Protein AF-A0A3M2VWD1-F1 (afdb_monomer_lite)

Secondary structure (DSSP, 8-state):
-HHHHTT------SS---SSSPPPSS---EEEEEE-SSS-EEEEE-SSEEEEEETTS-S-EEEETT-SSTTS---

Foldseek 3Di:
DVCVVVVHDDDDPDLDDDPPDDDDDDWDWRKDFPADDPWTWIWIDTPFWIWIDIPVRPDIFIAGPPDPCRVDGPD

pLDDT: mean 90.36, std 6.37, range [68.31, 97.5]

Organism: Pseudomonas syringae pv. maculicola (NCBI:txid59511)

Radius of gyration: 15.73 Å; chains: 1; bounding box: 33×27×43 Å

Structure (mmCIF, N/CA/C/O backbone):
data_AF-A0A3M2VWD1-F1
#
_entry.id   AF-A0A3M2VWD1-F1
#
loop_
_atom_site.group_PDB
_atom_site.id
_atom_site.type_symbol
_atom_site.label_atom_id
_atom_site.label_alt_id
_atom_site.label_comp_id
_atom_site.label_asym_id
_atom_site.label_entity_id
_atom_site.label_seq_id
_atom_site.pdbx_PDB_ins_code
_atom_site.Cartn_x
_atom_site.Cartn_y
_atom_site.Cartn_z
_atom_site.occupancy
_atom_site.B_iso_or_equiv
_atom_site.auth_seq_id
_atom_site.auth_comp_id
_atom_site.auth_asym_id
_atom_site.auth_atom_id
_atom_site.pdbx_PDB_model_num
ATOM 1 N N . THR A 1 1 ? 4.824 4.750 -17.971 1.00 90.50 1 THR A N 1
ATOM 2 C CA . THR A 1 1 ? 3.655 5.318 -18.663 1.00 90.50 1 THR A CA 1
ATOM 3 C C . THR A 1 1 ? 4.063 6.320 -19.706 1.00 90.50 1 THR A C 1
ATOM 5 O O . THR A 1 1 ? 3.999 5.977 -20.867 1.00 90.50 1 THR A O 1
ATOM 8 N N . LEU A 1 2 ? 4.526 7.527 -19.354 1.00 93.56 2 LEU A N 1
ATOM 9 C CA . LEU A 1 2 ? 4.818 8.540 -20.383 1.00 93.56 2 LEU A CA 1
ATOM 10 C C . LEU A 1 2 ? 5.897 8.091 -21.384 1.00 93.56 2 LEU A C 1
ATOM 12 O O . LEU A 1 2 ? 5.706 8.251 -22.583 1.00 93.56 2 LEU A O 1
ATOM 16 N N . ALA A 1 3 ? 6.976 7.455 -20.913 1.00 91.81 3 ALA A N 1
ATOM 17 C CA . ALA A 1 3 ? 7.990 6.865 -21.793 1.00 91.81 3 ALA A CA 1
ATOM 18 C C . ALA A 1 3 ? 7.408 5.775 -22.721 1.00 91.81 3 ALA A C 1
ATOM 20 O O . ALA A 1 3 ? 7.676 5.792 -23.918 1.00 91.81 3 ALA A O 1
ATOM 21 N N . GLY A 1 4 ? 6.548 4.891 -22.196 1.00 90.81 4 GLY A N 1
ATOM 22 C CA . GLY A 1 4 ? 5.851 3.869 -22.987 1.00 90.81 4 GLY A CA 1
ATOM 23 C C . GLY A 1 4 ? 4.877 4.457 -24.012 1.00 90.81 4 GLY A C 1
ATOM 24 O O . GLY A 1 4 ? 4.883 4.041 -25.166 1.00 90.81 4 GLY A O 1
ATOM 25 N N . MET A 1 5 ? 4.119 5.493 -23.637 1.00 94.06 5 MET A N 1
ATOM 26 C CA . MET A 1 5 ? 3.231 6.233 -24.544 1.00 94.06 5 MET A CA 1
ATOM 27 C C . MET A 1 5 ? 3.995 6.910 -25.683 1.00 94.06 5 MET A C 1
ATOM 29 O O . MET A 1 5 ? 3.483 7.003 -26.794 1.00 94.06 5 MET A O 1
ATOM 33 N N . ALA A 1 6 ? 5.212 7.379 -25.408 1.00 94.88 6 ALA A N 1
ATOM 34 C CA . ALA A 1 6 ? 6.098 7.971 -26.403 1.00 94.88 6 ALA A CA 1
ATOM 35 C C . ALA A 1 6 ? 6.815 6.923 -27.281 1.00 94.88 6 ALA A C 1
ATOM 37 O O . ALA A 1 6 ? 7.592 7.304 -28.153 1.00 94.88 6 ALA A O 1
ATOM 38 N N . GLY A 1 7 ? 6.588 5.621 -27.058 1.00 92.56 7 GLY A N 1
ATOM 39 C CA . GLY A 1 7 ? 7.248 4.538 -27.792 1.00 92.56 7 GLY A CA 1
ATOM 40 C C . GLY A 1 7 ? 8.739 4.397 -27.481 1.00 92.56 7 GLY A C 1
ATOM 41 O O . GLY A 1 7 ? 9.473 3.790 -28.257 1.00 92.56 7 GLY A O 1
ATOM 42 N N . MET A 1 8 ? 9.205 4.977 -26.373 1.00 93.69 8 MET A N 1
ATOM 43 C CA . MET A 1 8 ? 10.600 4.889 -25.957 1.00 93.69 8 MET A CA 1
ATOM 44 C C . MET A 1 8 ? 10.828 3.577 -25.215 1.00 93.69 8 MET A C 1
ATOM 46 O O . MET A 1 8 ? 10.072 3.241 -24.304 1.00 93.69 8 MET A O 1
ATOM 50 N N . GLU A 1 9 ? 11.897 2.861 -25.550 1.00 90.19 9 GLU A N 1
ATOM 51 C CA . GLU A 1 9 ? 12.361 1.764 -24.704 1.00 90.19 9 GLU A CA 1
ATOM 52 C C . GLU A 1 9 ? 12.909 2.322 -23.388 1.00 90.19 9 GLU A C 1
ATOM 54 O O . GLU A 1 9 ? 13.643 3.314 -23.364 1.00 90.19 9 GLU A O 1
ATOM 59 N N . PHE A 1 10 ? 12.534 1.698 -22.272 1.00 88.88 10 PHE A N 1
ATOM 60 C CA . PHE A 1 10 ? 12.996 2.099 -20.950 1.00 88.88 10 PHE A CA 1
ATOM 61 C C . PHE A 1 10 ? 13.091 0.898 -20.012 1.00 88.88 10 PHE A C 1
ATOM 63 O O . PHE A 1 10 ? 12.303 -0.043 -20.088 1.00 88.88 10 PHE A O 1
ATOM 70 N N . THR A 1 11 ? 14.003 1.002 -19.049 1.00 88.25 11 THR A N 1
ATOM 71 C CA . THR A 1 11 ? 14.036 0.151 -17.859 1.00 88.25 11 THR A CA 1
ATOM 72 C C . THR A 1 11 ? 13.684 1.026 -16.662 1.00 88.25 11 THR A C 1
ATOM 74 O O . THR A 1 11 ? 14.309 2.063 -16.444 1.00 88.25 11 THR A O 1
ATOM 77 N N . SER A 1 12 ? 12.658 0.651 -15.897 1.00 82.25 12 SER A N 1
ATOM 78 C CA . SER A 1 12 ? 12.219 1.425 -14.729 1.00 82.25 12 SER A CA 1
ATOM 79 C C . SER A 1 12 ? 12.858 0.882 -13.455 1.00 82.25 12 SER A C 1
ATOM 81 O O . SER A 1 12 ? 12.620 -0.265 -13.091 1.00 82.25 12 SER A O 1
ATOM 83 N N . GLY A 1 13 ? 13.612 1.730 -12.752 1.00 84.75 13 GLY A N 1
ATOM 84 C CA . GLY A 1 13 ? 13.991 1.524 -11.347 1.00 84.75 13 GLY A CA 1
ATOM 85 C C . GLY A 1 13 ? 13.027 2.192 -10.360 1.00 84.75 13 GLY A C 1
ATOM 86 O O . GLY A 1 13 ? 13.320 2.276 -9.172 1.00 84.75 13 GLY A O 1
ATOM 87 N N . THR A 1 14 ? 11.910 2.740 -10.848 1.00 86.56 14 THR A N 1
ATOM 88 C CA . THR A 1 14 ? 10.925 3.418 -9.996 1.00 86.56 14 THR A CA 1
ATOM 89 C C . THR A 1 14 ? 9.990 2.409 -9.333 1.00 86.56 14 THR A C 1
ATOM 91 O O . THR A 1 14 ? 9.796 1.306 -9.838 1.00 86.56 14 THR A O 1
ATOM 94 N N . MET A 1 15 ? 9.344 2.814 -8.236 1.00 85.88 15 MET A N 1
ATOM 95 C CA . MET A 1 15 ? 8.274 2.022 -7.607 1.00 85.88 15 MET A CA 1
ATOM 96 C C . MET A 1 15 ? 6.954 2.050 -8.403 1.00 85.88 15 MET A C 1
ATOM 98 O O . MET A 1 15 ? 6.009 1.337 -8.071 1.00 85.88 15 MET A O 1
ATOM 102 N N . GLY A 1 16 ? 6.865 2.887 -9.442 1.00 84.62 16 GLY A N 1
ATOM 103 C CA . GLY A 1 16 ? 5.718 2.965 -10.340 1.00 84.62 16 GLY A CA 1
ATOM 104 C C . GLY A 1 16 ? 5.840 2.004 -11.523 1.00 84.62 16 GLY A C 1
ATOM 105 O O . GLY A 1 16 ? 6.921 1.525 -11.861 1.00 84.62 16 GLY A O 1
ATOM 106 N N . ARG A 1 17 ? 4.716 1.756 -12.201 1.00 86.62 17 ARG A N 1
ATOM 107 C CA . ARG A 1 17 ? 4.685 0.959 -13.435 1.00 86.62 17 ARG A CA 1
ATOM 108 C C . ARG A 1 17 ? 4.117 1.742 -14.600 1.00 86.62 17 ARG A C 1
ATOM 110 O O . ARG A 1 17 ? 3.395 2.724 -14.424 1.00 86.62 17 ARG A O 1
ATOM 117 N N . ASP A 1 18 ? 4.367 1.231 -15.795 1.00 90.12 18 ASP A N 1
ATOM 118 C CA . ASP A 1 18 ? 3.534 1.580 -1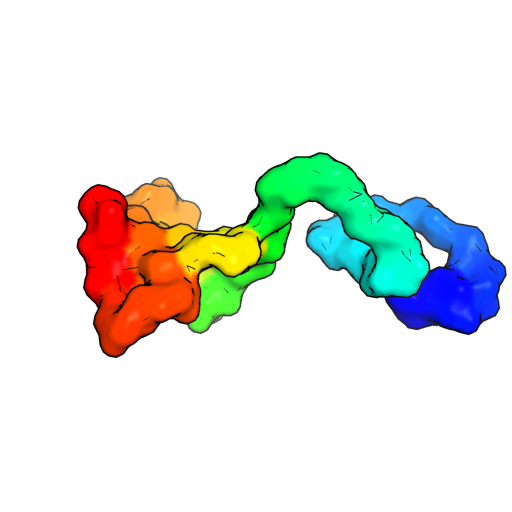6.929 1.00 90.12 18 ASP A CA 1
ATOM 119 C C . ASP A 1 18 ? 2.129 0.998 -16.767 1.00 90.12 18 ASP A C 1
ATOM 121 O O . ASP A 1 18 ? 1.963 -0.210 -16.582 1.00 90.12 18 ASP A O 1
ATOM 125 N N . ILE A 1 19 ? 1.113 1.858 -16.816 1.00 88.44 19 ILE A N 1
ATOM 126 C 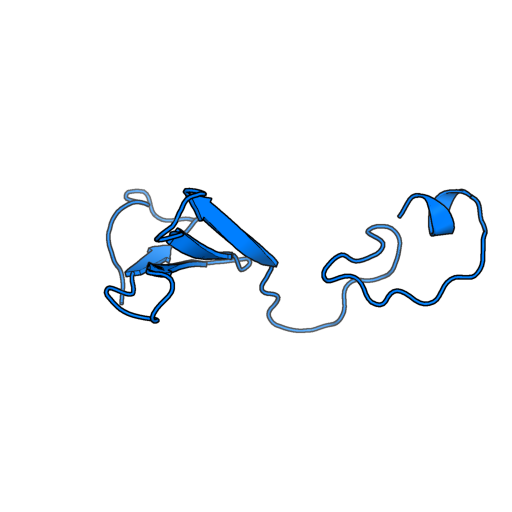CA . ILE A 1 19 ? -0.282 1.421 -16.719 1.00 88.44 19 ILE A CA 1
ATOM 127 C C . ILE A 1 19 ? -0.772 0.749 -18.004 1.00 88.44 19 ILE A C 1
ATOM 129 O O . ILE A 1 19 ? -1.730 -0.016 -17.940 1.00 88.44 19 ILE A O 1
ATOM 133 N N . GLN A 1 20 ? -0.110 1.011 -19.135 1.00 89.38 20 GLN A N 1
ATOM 134 C CA . GLN A 1 20 ? -0.456 0.447 -20.440 1.00 89.38 20 GLN A CA 1
ATOM 135 C C . GLN A 1 20 ? 0.042 -0.989 -20.611 1.00 89.38 20 GLN A C 1
ATOM 137 O O . GLN A 1 20 ? -0.454 -1.712 -21.471 1.00 89.38 20 GLN A O 1
ATOM 142 N N . GLN A 1 21 ? 1.016 -1.411 -19.801 1.00 85.19 21 GLN A N 1
ATOM 143 C CA . GLN A 1 21 ? 1.470 -2.794 -19.797 1.00 85.19 21 GLN A CA 1
ATOM 144 C C . GLN A 1 21 ? 0.532 -3.678 -18.964 1.00 85.19 21 GLN A C 1
ATOM 146 O O . GLN A 1 21 ? -0.059 -3.191 -17.986 1.00 85.19 21 GLN A O 1
ATOM 151 N N . PRO A 1 22 ? 0.398 -4.971 -19.325 1.00 82.88 22 PRO A N 1
ATOM 152 C CA . PRO A 1 22 ? -0.359 -5.933 -18.538 1.00 82.88 22 PRO A CA 1
ATOM 153 C C . PRO A 1 22 ? 0.052 -5.877 -17.068 1.00 82.88 22 PRO A C 1
ATOM 155 O O . PRO A 1 22 ? 1.235 -5.774 -16.735 1.00 82.88 22 PRO A O 1
ATOM 158 N N . ALA A 1 23 ? -0.934 -5.916 -16.175 1.00 78.62 23 ALA A N 1
ATOM 159 C CA . ALA A 1 23 ? -0.633 -6.042 -14.761 1.00 78.62 23 ALA A CA 1
ATOM 160 C C . ALA A 1 23 ? -0.035 -7.439 -14.507 1.00 78.62 23 ALA A C 1
ATOM 162 O O . ALA A 1 23 ? -0.579 -8.415 -15.023 1.00 78.62 23 ALA A O 1
ATOM 163 N N . PRO A 1 24 ? 1.041 -7.554 -13.712 1.00 75.06 24 PRO A N 1
ATOM 164 C CA . PRO A 1 24 ? 1.504 -8.851 -13.228 1.00 75.06 24 PRO A CA 1
ATOM 165 C C . PRO A 1 24 ? 0.377 -9.575 -12.474 1.00 75.06 24 PRO A C 1
ATOM 167 O O . PRO A 1 24 ? -0.403 -8.918 -11.776 1.00 75.06 24 PRO A O 1
ATOM 170 N N . GLU A 1 25 ? 0.292 -10.901 -12.603 1.00 72.94 25 GLU A N 1
ATOM 171 C CA . GLU A 1 25 ? -0.678 -11.709 -11.854 1.00 72.94 25 GLU A CA 1
ATOM 172 C C . GLU A 1 25 ? -0.344 -11.735 -10.352 1.00 72.94 25 GLU A C 1
ATOM 174 O O . GLU A 1 25 ? 0.825 -11.769 -9.969 1.00 72.94 25 GLU A O 1
ATOM 179 N N . GLY A 1 26 ? -1.377 -11.728 -9.499 1.00 76.12 26 GLY A N 1
ATOM 180 C CA . GLY A 1 26 ? -1.246 -11.828 -8.041 1.00 76.12 26 GLY A CA 1
ATOM 181 C C . GLY A 1 26 ? -1.740 -10.608 -7.258 1.00 76.12 26 GLY A C 1
ATOM 182 O O . GLY A 1 26 ? -2.310 -9.658 -7.803 1.00 76.12 26 GLY A O 1
ATOM 183 N N . GLU A 1 27 ? -1.552 -10.663 -5.939 1.00 68.31 27 GLU A N 1
ATOM 184 C CA . GLU A 1 27 ? -1.935 -9.589 -5.025 1.00 68.31 27 GLU A CA 1
ATOM 185 C C . GLU A 1 27 ? -0.947 -8.420 -5.142 1.00 68.31 27 GLU A C 1
ATOM 187 O O . GLU A 1 27 ? 0.269 -8.593 -5.073 1.00 68.31 27 GLU A O 1
ATOM 192 N N . ARG A 1 28 ? -1.471 -7.214 -5.386 1.00 81.19 28 ARG A N 1
ATOM 193 C CA . ARG A 1 28 ? -0.666 -6.011 -5.632 1.00 81.19 28 ARG A CA 1
ATOM 194 C C . ARG A 1 28 ? -0.781 -5.071 -4.447 1.00 81.19 28 ARG A C 1
ATOM 196 O O . ARG A 1 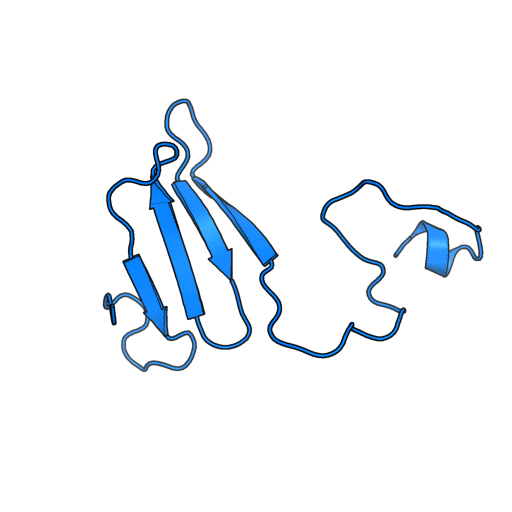28 ? -1.892 -4.804 -4.002 1.00 81.19 28 ARG A O 1
ATOM 203 N N . VAL A 1 29 ? 0.352 -4.523 -4.0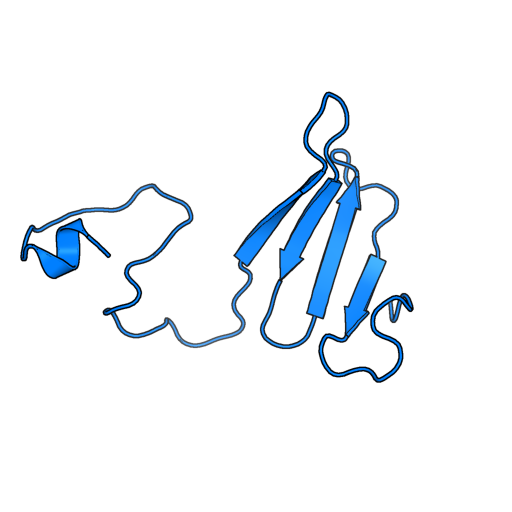23 1.00 88.69 29 VAL A N 1
ATOM 204 C CA . VAL A 1 29 ? 0.437 -3.443 -3.037 1.00 88.69 29 VAL A CA 1
ATOM 205 C C . VAL A 1 29 ? 0.996 -2.207 -3.737 1.00 88.69 29 VAL A C 1
ATOM 207 O O . VAL A 1 29 ? 1.991 -2.296 -4.457 1.00 88.69 29 VAL A O 1
ATOM 210 N N . VAL A 1 30 ? 0.363 -1.055 -3.538 1.00 91.56 30 VAL A N 1
ATOM 211 C CA . VAL A 1 30 ? 0.926 0.253 -3.892 1.00 91.56 30 VAL A CA 1
ATOM 212 C C . VAL A 1 30 ? 1.398 0.920 -2.600 1.00 91.56 30 VAL A C 1
ATOM 214 O O . VAL A 1 30 ? 0.566 1.128 -1.716 1.00 91.56 30 VAL A O 1
ATOM 217 N N . PRO A 1 31 ? 2.698 1.234 -2.455 1.00 91.25 31 PRO A N 1
ATOM 218 C CA . PRO A 1 31 ? 3.204 1.910 -1.267 1.00 91.25 31 PRO A CA 1
ATOM 219 C C . PRO A 1 31 ? 2.724 3.365 -1.229 1.00 91.25 31 PRO A C 1
ATOM 221 O O . PRO A 1 31 ? 2.663 4.035 -2.262 1.00 91.25 31 PRO A O 1
ATOM 224 N N . LEU A 1 32 ? 2.404 3.850 -0.033 1.00 91.75 32 LEU A N 1
ATOM 225 C CA . LEU A 1 32 ? 1.886 5.189 0.227 1.00 91.75 32 LEU A CA 1
ATOM 226 C C . LEU A 1 32 ? 2.684 5.865 1.346 1.00 91.75 32 LEU A C 1
ATOM 228 O O . LEU A 1 32 ? 3.102 5.217 2.306 1.00 91.75 32 LEU A O 1
ATOM 232 N N . VAL A 1 33 ? 2.812 7.187 1.250 1.00 91.12 33 VAL A N 1
ATOM 233 C CA . VAL A 1 33 ? 3.134 8.066 2.380 1.00 91.12 33 VAL A CA 1
ATOM 234 C C . VAL A 1 33 ? 1.883 8.896 2.638 1.00 91.12 33 VAL A C 1
ATOM 236 O O . VAL A 1 33 ? 1.481 9.693 1.796 1.00 91.12 33 VAL A O 1
ATOM 239 N N . LEU A 1 34 ? 1.217 8.640 3.760 1.00 86.56 34 LEU A N 1
ATOM 240 C CA . LEU A 1 34 ? -0.086 9.218 4.102 1.00 86.56 34 LEU A CA 1
ATOM 241 C C . LEU A 1 34 ? 0.053 10.538 4.866 1.00 86.56 34 LEU A C 1
ATOM 243 O O . LEU A 1 34 ? -0.804 11.414 4.772 1.00 86.56 34 LEU A O 1
ATOM 247 N N . ARG A 1 35 ? 1.147 10.684 5.617 1.00 89.12 35 ARG A N 1
ATOM 248 C CA . ARG A 1 35 ? 1.522 11.913 6.317 1.00 89.12 35 ARG A CA 1
ATOM 249 C C . ARG A 1 35 ? 3.018 12.123 6.160 1.00 89.12 35 ARG A C 1
ATOM 251 O O . ARG A 1 35 ? 3.794 11.270 6.578 1.00 89.12 35 ARG A O 1
ATOM 258 N N . GLU A 1 36 ? 3.407 13.250 5.581 1.00 79.00 36 GLU A N 1
ATOM 259 C CA . GLU A 1 36 ? 4.807 13.664 5.468 1.00 79.00 36 GLU A CA 1
ATOM 260 C C . GLU A 1 36 ? 5.287 14.346 6.764 1.00 79.00 36 GLU A C 1
ATOM 262 O O . GLU A 1 36 ? 4.490 14.908 7.517 1.00 79.00 36 GLU A O 1
ATOM 267 N N . GLY A 1 37 ? 6.593 14.295 7.043 1.00 79.19 37 GLY A N 1
ATOM 268 C CA . GLY A 1 37 ? 7.212 14.900 8.229 1.00 79.19 37 GLY A CA 1
ATOM 269 C C . GLY A 1 37 ? 8.336 14.039 8.807 1.00 79.19 37 GLY A C 1
ATOM 270 O O . GLY A 1 37 ? 8.696 13.017 8.231 1.00 79.19 37 GLY A O 1
ATOM 271 N N . THR A 1 38 ? 8.881 14.439 9.961 1.00 83.06 38 THR A N 1
ATOM 272 C CA . THR A 1 38 ? 9.941 13.685 10.666 1.00 83.06 38 THR A CA 1
ATOM 273 C C . THR A 1 38 ? 9.501 12.267 11.040 1.00 83.06 38 THR A C 1
ATOM 275 O O . THR A 1 38 ? 10.322 11.358 11.061 1.00 83.06 38 THR A O 1
ATOM 278 N N . PHE A 1 39 ? 8.200 12.088 11.294 1.00 85.00 39 PHE A N 1
ATOM 279 C CA . PHE A 1 39 ? 7.572 10.822 11.667 1.00 85.00 39 PHE A CA 1
ATOM 280 C C . PHE A 1 39 ? 6.454 10.498 10.664 1.00 85.00 39 PHE A C 1
ATOM 282 O O . PHE A 1 39 ? 5.281 10.819 10.912 1.00 85.00 39 PHE A O 1
ATOM 289 N N . PRO A 1 40 ? 6.809 9.981 9.472 1.00 88.50 40 PRO A N 1
ATOM 290 C CA . PRO A 1 40 ? 5.826 9.766 8.430 1.00 88.50 40 PRO A CA 1
ATOM 291 C C . PRO A 1 40 ? 4.896 8.602 8.770 1.00 88.50 40 PRO A C 1
ATOM 293 O O . PRO A 1 40 ? 5.320 7.589 9.321 1.00 88.50 40 PRO A O 1
ATOM 296 N N . LEU A 1 41 ? 3.629 8.740 8.382 1.00 92.06 41 LEU A N 1
ATOM 297 C CA . LEU A 1 41 ? 2.701 7.614 8.358 1.00 92.06 41 LEU A CA 1
ATOM 298 C C . LEU A 1 41 ? 2.847 6.939 6.995 1.00 92.06 41 LEU A C 1
ATOM 300 O O . LEU A 1 41 ? 2.583 7.565 5.963 1.00 92.06 41 LEU A O 1
ATOM 304 N N . ILE A 1 42 ? 3.291 5.689 6.990 1.00 94.62 42 ILE A N 1
ATOM 305 C CA . ILE A 1 42 ? 3.503 4.903 5.774 1.00 94.62 42 ILE A CA 1
ATOM 306 C C . ILE A 1 42 ? 2.398 3.867 5.626 1.00 94.62 42 ILE A C 1
ATOM 308 O O . ILE A 1 42 ? 1.780 3.447 6.603 1.00 94.62 42 ILE A O 1
ATOM 312 N N . GLY A 1 43 ? 2.143 3.437 4.397 1.00 95.12 43 GLY A N 1
ATOM 313 C CA . GLY A 1 43 ? 1.125 2.434 4.148 1.00 95.12 43 GLY A CA 1
ATOM 314 C C . GLY A 1 43 ? 1.297 1.685 2.843 1.00 95.12 43 GLY A C 1
ATOM 315 O O . GLY A 1 43 ? 2.185 1.962 2.037 1.00 95.12 43 GLY A O 1
ATOM 316 N N . GLY A 1 44 ? 0.410 0.723 2.645 1.00 95.00 44 GLY A N 1
ATOM 317 C CA . GLY A 1 44 ? 0.285 -0.057 1.429 1.00 95.00 44 GLY A CA 1
ATOM 318 C C . GLY A 1 44 ? -1.185 -0.299 1.133 1.00 95.00 44 GLY A C 1
ATOM 319 O O . GLY A 1 44 ? -1.918 -0.770 2.000 1.00 95.00 44 GLY A O 1
ATOM 320 N N . VAL A 1 45 ? -1.616 0.016 -0.085 1.00 94.62 45 VAL A N 1
ATOM 321 C CA . VAL A 1 45 ? -2.988 -0.249 -0.531 1.00 94.62 45 VAL A CA 1
ATOM 322 C C . VAL A 1 45 ? -3.010 -1.417 -1.507 1.00 94.62 45 VAL A C 1
ATOM 324 O O . VAL A 1 45 ? -2.250 -1.445 -2.479 1.00 94.62 45 VAL A O 1
ATOM 327 N N . THR A 1 46 ? -3.872 -2.392 -1.239 1.00 92.94 46 THR A N 1
ATOM 328 C CA . THR A 1 46 ? -4.177 -3.496 -2.148 1.00 92.94 46 THR A CA 1
ATOM 329 C C . THR A 1 46 ? -5.514 -3.273 -2.835 1.00 92.94 46 THR A C 1
ATOM 331 O O . THR A 1 46 ? -6.120 -2.208 -2.754 1.00 92.94 46 THR A O 1
ATOM 334 N N . ARG A 1 47 ? -6.004 -4.295 -3.537 1.00 91.38 47 ARG A N 1
ATOM 335 C CA . ARG A 1 47 ? -7.371 -4.288 -4.063 1.00 91.38 47 ARG A CA 1
ATOM 336 C C . ARG A 1 47 ? -8.451 -4.392 -2.972 1.00 91.38 47 ARG A C 1
ATOM 338 O O . ARG A 1 47 ? -9.614 -4.170 -3.290 1.00 91.38 47 ARG A O 1
ATOM 345 N N . HIS A 1 48 ? -8.088 -4.795 -1.752 1.00 94.69 48 HIS A N 1
ATOM 346 C CA . HIS A 1 48 ? -9.027 -5.095 -0.665 1.00 94.69 48 HIS A CA 1
ATOM 347 C C . HIS A 1 48 ? -8.745 -4.302 0.605 1.00 94.69 48 HIS A C 1
ATOM 349 O O . HIS A 1 48 ? -9.685 -3.933 1.296 1.00 94.69 48 HIS A O 1
ATOM 355 N N . TYR A 1 49 ? -7.478 -4.014 0.898 1.00 96.25 49 TYR A N 1
ATOM 356 C CA . TYR A 1 49 ? -7.090 -3.458 2.186 1.00 96.25 49 TYR A CA 1
ATOM 357 C C . TYR A 1 49 ? -6.183 -2.243 2.051 1.00 96.25 49 TYR A C 1
ATOM 359 O O . TYR A 1 49 ? -5.374 -2.148 1.126 1.00 96.25 49 TYR A O 1
ATOM 367 N N . LEU A 1 50 ? -6.279 -1.349 3.029 1.00 96.81 50 LEU A N 1
ATOM 368 C CA . LEU A 1 50 ? -5.252 -0.373 3.358 1.00 96.81 50 LEU A CA 1
ATOM 369 C C . LEU A 1 50 ? -4.548 -0.822 4.640 1.00 96.81 50 LEU A C 1
ATOM 371 O O . LEU A 1 50 ? -5.167 -0.902 5.696 1.00 96.81 50 LEU A O 1
ATOM 375 N N . LEU A 1 51 ? -3.247 -1.074 4.545 1.00 96.38 51 LEU A N 1
ATOM 376 C CA . LEU A 1 51 ? -2.356 -1.173 5.694 1.00 96.38 51 LEU A CA 1
ATOM 377 C C . LEU A 1 51 ? -1.714 0.193 5.927 1.00 96.38 51 LEU A C 1
ATOM 379 O O . LEU A 1 51 ? -1.211 0.796 4.979 1.00 96.38 51 LEU A O 1
ATOM 383 N N . GLN A 1 52 ? -1.664 0.650 7.173 1.00 96.06 52 GLN A N 1
ATOM 384 C CA . GLN A 1 52 ? -0.885 1.828 7.555 1.00 96.06 52 GLN A CA 1
ATOM 385 C C . GLN A 1 52 ? -0.208 1.635 8.913 1.00 96.06 52 GLN A C 1
ATOM 387 O O . GLN A 1 52 ? -0.725 0.914 9.766 1.00 96.06 52 GLN A O 1
ATOM 392 N N . MET A 1 53 ? 0.938 2.282 9.104 1.00 96.31 53 MET A N 1
ATOM 393 C CA . MET A 1 53 ? 1.740 2.233 10.327 1.00 96.31 53 MET A CA 1
ATOM 394 C C . MET A 1 53 ? 2.660 3.452 10.421 1.00 96.31 53 MET A C 1
ATOM 396 O O . MET A 1 53 ? 2.925 4.126 9.419 1.00 96.31 53 MET A O 1
ATOM 400 N N . GLU A 1 54 ? 3.161 3.728 11.620 1.00 95.06 54 GLU A N 1
ATOM 401 C CA . GLU A 1 54 ? 4.216 4.723 11.806 1.00 95.06 54 GLU A CA 1
ATOM 402 C C . GLU A 1 54 ? 5.518 4.260 11.125 1.00 95.06 54 GLU A C 1
ATOM 404 O O . GLU A 1 54 ? 5.717 3.077 10.838 1.00 95.06 54 GLU A O 1
ATOM 409 N N . HIS A 1 55 ? 6.421 5.196 10.835 1.00 91.81 55 HIS A N 1
ATOM 410 C CA . HIS A 1 55 ? 7.646 4.930 10.066 1.00 91.81 55 HIS A CA 1
ATOM 411 C C . HIS A 1 55 ? 8.602 3.894 10.686 1.00 91.81 55 HIS A C 1
ATOM 413 O O . HIS A 1 55 ? 9.489 3.392 9.996 1.00 91.81 55 HIS A O 1
ATOM 419 N N . ASP A 1 56 ? 8.475 3.627 11.986 1.00 92.94 56 ASP A N 1
ATOM 420 C CA . ASP A 1 56 ? 9.240 2.624 12.732 1.00 92.94 56 ASP A CA 1
ATOM 421 C C . ASP A 1 56 ? 8.555 1.245 12.745 1.00 92.94 56 ASP A C 1
ATOM 423 O O . ASP A 1 56 ? 9.061 0.299 13.349 1.00 92.94 56 ASP A O 1
ATOM 427 N N . GLY A 1 57 ? 7.415 1.123 12.060 1.00 91.75 57 GLY A N 1
ATOM 428 C CA . GLY A 1 57 ? 6.594 -0.079 11.996 1.00 91.75 57 GLY A CA 1
ATOM 429 C C . GLY A 1 57 ? 5.608 -0.228 13.155 1.00 91.75 57 GLY A C 1
ATOM 430 O O . GLY A 1 57 ? 4.896 -1.231 13.218 1.00 91.75 57 GLY A O 1
ATOM 431 N N . SER A 1 58 ? 5.547 0.733 14.080 1.00 94.62 58 SER A N 1
ATOM 432 C CA . SER A 1 58 ? 4.622 0.686 15.209 1.00 94.62 58 SER A CA 1
ATOM 433 C C . SER A 1 58 ? 3.191 1.076 14.819 1.00 94.62 58 SER A C 1
ATOM 435 O O . SER A 1 58 ? 2.931 1.695 13.784 1.00 94.62 58 SER A O 1
ATOM 437 N N . SER A 1 59 ? 2.241 0.703 15.682 1.00 94.94 59 SER A N 1
ATOM 438 C CA . SER A 1 59 ? 0.810 1.012 15.540 1.00 94.94 59 SER A CA 1
ATOM 439 C C . SER A 1 59 ? 0.194 0.610 14.184 1.00 94.94 59 SER A C 1
ATOM 441 O O . SER A 1 59 ? -0.475 1.435 13.554 1.00 94.94 59 SER A O 1
ATOM 443 N N . PRO A 1 60 ? 0.398 -0.635 13.701 1.00 96.44 60 PRO A N 1
ATOM 444 C CA . PRO A 1 60 ? -0.184 -1.062 12.440 1.00 96.44 60 PRO A CA 1
ATOM 445 C C . PRO A 1 60 ? -1.708 -1.144 12.545 1.00 96.44 60 PRO A C 1
ATOM 447 O O . PRO A 1 60 ? -2.255 -1.651 13.524 1.00 96.44 60 PRO A O 1
ATOM 450 N N . THR A 1 61 ? -2.391 -0.678 11.504 1.00 97.06 61 THR A N 1
ATOM 451 C CA . THR A 1 61 ? -3.839 -0.851 11.338 1.00 97.06 61 THR A CA 1
ATOM 452 C C . THR A 1 61 ? -4.142 -1.332 9.928 1.00 97.06 61 THR A C 1
ATOM 454 O O . THR A 1 61 ? -3.480 -0.918 8.971 1.00 97.06 61 THR A O 1
ATOM 457 N N . LEU A 1 62 ? -5.129 -2.216 9.809 1.00 97.38 62 LEU A N 1
ATOM 458 C CA . LEU A 1 62 ? -5.616 -2.756 8.549 1.00 97.38 62 LEU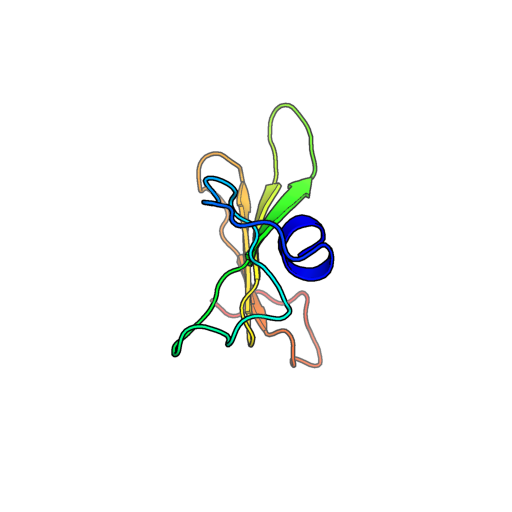 A CA 1
ATOM 459 C C . LEU A 1 62 ? -7.073 -2.342 8.372 1.00 97.38 62 LEU A C 1
ATOM 461 O O . LEU A 1 62 ? -7.879 -2.548 9.272 1.00 97.38 62 LEU A O 1
ATOM 465 N N . HIS A 1 63 ? -7.409 -1.795 7.211 1.00 97.50 63 HIS A N 1
ATOM 466 C CA . HIS A 1 63 ? -8.742 -1.275 6.909 1.00 97.50 63 HIS A CA 1
ATOM 467 C C . HIS A 1 63 ? -9.272 -1.945 5.646 1.00 97.50 63 HIS A C 1
ATOM 469 O O . HIS A 1 63 ? -8.583 -1.944 4.625 1.00 97.50 63 HIS A O 1
ATOM 475 N N . ASP A 1 64 ? -10.474 -2.519 5.698 1.00 97.25 64 ASP A N 1
ATOM 476 C CA . ASP A 1 64 ? -11.154 -3.063 4.515 1.00 97.25 64 ASP A CA 1
ATOM 477 C C . ASP A 1 64 ? -11.744 -1.918 3.676 1.00 97.25 64 ASP A C 1
ATOM 479 O O . ASP A 1 64 ? -12.584 -1.145 4.141 1.00 97.25 64 ASP A O 1
ATOM 483 N N . LEU A 1 65 ? -11.308 -1.823 2.417 1.00 95.31 65 LEU A N 1
ATOM 484 C CA . LEU A 1 65 ? -11.696 -0.766 1.482 1.00 95.31 65 LEU A CA 1
ATOM 485 C C . LEU A 1 65 ? -13.167 -0.843 1.052 1.00 95.31 65 LEU A C 1
ATOM 487 O O . LEU A 1 65 ? -13.715 0.157 0.590 1.00 95.31 65 LEU A O 1
ATOM 491 N N . ALA A 1 66 ? -13.793 -2.016 1.153 1.00 96.31 66 ALA A N 1
ATOM 492 C CA . ALA A 1 66 ? -15.196 -2.230 0.809 1.00 96.31 66 ALA A CA 1
ATOM 493 C C . ALA A 1 66 ? -16.127 -2.173 2.034 1.00 96.31 66 ALA A C 1
ATOM 495 O O . ALA A 1 66 ? -17.347 -2.280 1.875 1.00 96.31 66 ALA A O 1
ATOM 496 N N . SER A 1 67 ? -15.576 -2.011 3.242 1.00 96.88 67 SER A N 1
ATOM 497 C CA . SER A 1 67 ? -16.355 -1.967 4.479 1.00 96.88 67 SER A CA 1
ATOM 498 C C . SER A 1 67 ? -17.273 -0.738 4.530 1.00 96.88 67 SER A C 1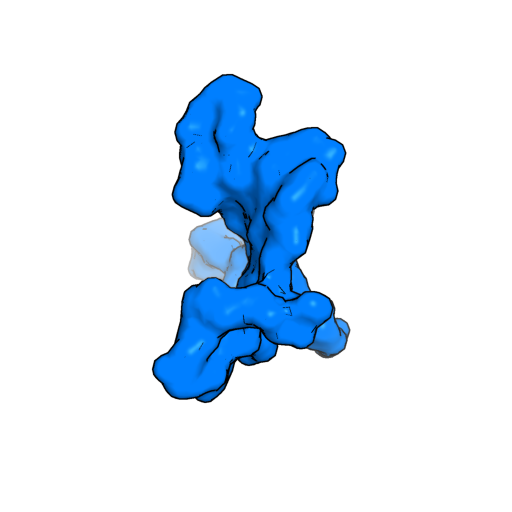
ATOM 500 O O . SER A 1 67 ? -16.862 0.360 4.143 1.00 96.88 67 SER A O 1
ATOM 502 N N . PRO A 1 68 ? -18.501 -0.864 5.075 1.00 97.00 68 PRO A N 1
ATOM 503 C CA . PRO A 1 68 ? -19.324 0.295 5.420 1.00 97.00 68 PRO A CA 1
ATOM 504 C C . PRO A 1 68 ? -18.718 1.142 6.556 1.00 97.00 68 PRO A C 1
ATOM 506 O O . PRO A 1 68 ? -19.155 2.274 6.764 1.00 97.00 68 PRO A O 1
ATOM 509 N N . THR A 1 69 ? -17.718 0.621 7.276 1.00 96.00 69 THR A N 1
ATOM 510 C CA . THR A 1 69 ? -16.956 1.309 8.328 1.00 96.00 69 THR A CA 1
ATOM 511 C C . THR A 1 69 ? -15.445 1.273 8.027 1.00 96.00 69 THR A C 1
ATOM 513 O O . THR A 1 69 ? -14.672 0.586 8.688 1.00 96.00 69 THR A O 1
ATOM 516 N N . PRO A 1 70 ? -14.972 2.017 7.013 1.00 91.00 70 PRO A N 1
ATOM 517 C CA . PRO A 1 70 ? -13.612 1.887 6.472 1.00 91.00 70 PRO A CA 1
ATOM 518 C C . PRO A 1 70 ? -12.498 2.461 7.366 1.00 91.00 70 PRO A C 1
ATOM 520 O O . PRO A 1 70 ? -11.343 2.474 6.956 1.00 91.00 70 PRO A O 1
ATOM 523 N N . LEU A 1 71 ? -12.835 2.991 8.544 1.00 93.25 71 LEU A N 1
ATOM 524 C CA . LEU A 1 71 ? -11.867 3.475 9.537 1.00 93.25 71 LEU A CA 1
ATOM 525 C C . LEU A 1 71 ? -11.625 2.459 10.659 1.00 93.25 71 LEU A C 1
ATOM 527 O O . LEU A 1 71 ? -10.751 2.677 11.502 1.00 93.25 71 LEU A O 1
ATOM 531 N N . ASP A 1 72 ? -12.422 1.390 10.701 1.00 97.25 72 ASP A N 1
ATOM 532 C CA . ASP A 1 72 ? -12.273 0.349 11.702 1.00 97.25 72 ASP A CA 1
ATOM 533 C C . ASP A 1 72 ? -11.042 -0.493 11.381 1.00 97.25 72 ASP A C 1
ATOM 535 O O . ASP A 1 72 ? -10.861 -0.974 10.260 1.00 97.25 72 ASP A O 1
ATOM 539 N N . ASN A 1 73 ? -10.216 -0.717 12.402 1.00 96.50 73 ASN A N 1
ATOM 540 C CA . ASN A 1 73 ? -9.130 -1.675 12.299 1.00 96.50 73 ASN A CA 1
ATOM 541 C C . ASN A 1 73 ? -9.703 -3.101 12.317 1.00 96.50 73 ASN A C 1
ATOM 543 O O . ASN A 1 73 ? -10.308 -3.503 13.311 1.00 96.50 73 ASN A O 1
ATOM 547 N N . VAL A 1 74 ? -9.493 -3.854 11.236 1.00 96.06 74 VAL A N 1
ATOM 548 C CA . VAL A 1 74 ? -10.004 -5.226 11.055 1.00 96.06 74 VAL A CA 1
ATOM 549 C C . VAL A 1 74 ? -8.953 -6.319 11.303 1.00 96.06 74 VAL A C 1
ATOM 551 O O . VAL A 1 74 ? -9.243 -7.495 11.081 1.00 96.06 74 VAL A O 1
ATOM 554 N N . ALA A 1 75 ? -7.741 -5.936 11.721 1.00 89.56 75 ALA A N 1
ATOM 555 C CA . ALA A 1 75 ? -6.663 -6.852 12.109 1.00 89.56 75 ALA A CA 1
ATOM 556 C C . ALA A 1 75 ? -6.758 -7.317 13.570 1.00 89.56 75 ALA A C 1
ATOM 558 O O . ALA A 1 75 ? -7.201 -6.517 14.426 1.00 89.56 75 ALA A O 1
#

Sequence (75 aa):
TLAGMAGMEFTSGTMGRDIQQPAPEGERVVPLVLREGTFPLIGGVTRHYLLQMEHDGSSPTLHDLASPTPLDNVA